Protein AF-A0A0E9QKF1-F1 (afdb_monomer_lite)

Sequence (104 aa):
MNKINFVVFLIAGLQVAGIEMWQNDYDQRLYYTCSGRDSISMITSKHDNGREDRVWDFSCKQSFDSFSECFWSPYVNWFDEESTFSCPSNYIISGNGKLSTKTI

Foldseek 3Di:
DDDDDDPPPPPVPPPPPPPPPFQDDQLDKHKDFAFQQKAWPDKDWDADPVRQAITIDTDIDGDHPDGDDDDDDPDQDDPPDDRDDDDDPPDGHGIDIDPGSHHD

InterPro domains:
  IPR026645 Dermatopontin [PF14704] (24-95)
  IPR026645 Dermatopontin [PTHR15040] (7-95)

Radius of gyration: 21.63 Å; chains: 1; bounding box: 50×71×38 Å

pLDDT: mean 84.77, std 16.86, range [34.5, 97.38]

Secondary structure (DSSP, 8-state):
----------------------SS-TTS-EEEE--TTEEEEEEEEEEETTTTEEEEEEEEEE--SS-----PPSP-S-TTS-----PPTT----EEEE-SS---

Structure (mmCIF, N/CA/C/O backbone):
data_AF-A0A0E9QKF1-F1
#
_entry.id   AF-A0A0E9QKF1-F1
#
loop_
_atom_site.group_PDB
_atom_site.id
_atom_site.type_symbol
_atom_site.label_atom_id
_atom_site.label_alt_id
_atom_site.label_comp_id
_atom_site.label_asym_id
_atom_site.label_entity_id
_atom_site.label_seq_id
_atom_site.pdbx_PDB_ins_code
_atom_site.Cartn_x
_atom_site.Cartn_y
_atom_site.Cartn_z
_atom_site.occupancy
_atom_site.B_iso_or_equiv
_atom_site.auth_seq_id
_atom_site.auth_comp_id
_atom_site.auth_asym_id
_atom_site.auth_atom_id
_atom_site.pdbx_PDB_model_num
ATOM 1 N N . MET A 1 1 ? -36.156 54.468 -19.354 1.00 34.50 1 MET A N 1
ATOM 2 C CA . MET A 1 1 ? -35.173 54.978 -18.375 1.00 34.50 1 MET A CA 1
ATOM 3 C C . MET A 1 1 ? -35.021 53.958 -17.250 1.00 34.50 1 MET A C 1
ATOM 5 O O . MET A 1 1 ? -35.939 53.769 -16.468 1.00 34.50 1 MET A O 1
ATOM 9 N N . ASN A 1 2 ? -33.901 53.235 -17.317 1.00 36.38 2 ASN A N 1
ATOM 10 C CA . ASN A 1 2 ? -33.156 52.439 -16.331 1.00 36.38 2 ASN A CA 1
ATOM 11 C C . ASN A 1 2 ? -33.919 51.674 -15.235 1.00 36.38 2 ASN A C 1
ATOM 13 O O . ASN A 1 2 ? -34.252 52.227 -14.192 1.00 36.38 2 ASN A O 1
ATOM 17 N N . LYS A 1 3 ? -34.022 50.350 -15.404 1.00 36.75 3 LYS A N 1
ATOM 18 C CA . LYS A 1 3 ? -34.072 49.412 -14.274 1.00 36.75 3 LYS A CA 1
ATOM 19 C C . LYS A 1 3 ? -32.778 48.603 -14.285 1.00 36.75 3 LYS A C 1
ATOM 21 O O . LYS A 1 3 ? -32.602 47.710 -15.105 1.00 36.75 3 LYS A O 1
ATOM 26 N N . ILE A 1 4 ? -31.840 49.015 -13.437 1.00 52.88 4 ILE A N 1
ATOM 27 C CA . ILE A 1 4 ? -30.575 48.322 -13.189 1.00 52.88 4 ILE A CA 1
ATOM 28 C C . ILE A 1 4 ? -30.926 47.040 -12.429 1.00 52.88 4 ILE A C 1
ATOM 30 O O . ILE A 1 4 ? -31.334 47.104 -11.272 1.00 52.88 4 ILE A O 1
ATOM 34 N N . ASN A 1 5 ? -30.819 45.885 -13.088 1.00 40.44 5 ASN A N 1
ATOM 35 C CA . ASN A 1 5 ? -30.940 44.592 -12.423 1.00 40.44 5 ASN A CA 1
ATOM 36 C C . ASN A 1 5 ? -29.636 44.317 -11.669 1.00 40.44 5 ASN A C 1
ATOM 38 O O . ASN A 1 5 ? -28.581 44.145 -12.279 1.00 40.44 5 ASN A O 1
ATOM 42 N N . PHE A 1 6 ? -29.720 44.302 -10.340 1.00 44.34 6 PHE A N 1
ATOM 43 C CA . PHE A 1 6 ? -28.655 43.851 -9.451 1.00 44.34 6 PHE A CA 1
ATOM 44 C C . PHE A 1 6 ? -28.316 42.392 -9.773 1.00 44.34 6 PHE A C 1
ATOM 46 O O . PHE A 1 6 ? -29.068 41.481 -9.433 1.00 44.34 6 PHE A O 1
ATOM 53 N N . VAL A 1 7 ? -27.176 42.160 -10.421 1.00 48.84 7 VAL A N 1
ATOM 54 C CA . VAL A 1 7 ? -26.583 40.824 -10.491 1.00 48.84 7 VAL A CA 1
ATOM 55 C C . VAL A 1 7 ? -25.913 40.576 -9.143 1.00 48.84 7 VAL A C 1
ATOM 57 O O . VAL A 1 7 ? -24.766 40.955 -8.920 1.00 48.84 7 VAL A O 1
ATOM 60 N N . VAL A 1 8 ? -26.657 39.989 -8.208 1.00 53.16 8 VAL A N 1
ATOM 61 C CA . VAL A 1 8 ? -26.080 39.443 -6.979 1.00 53.16 8 VAL A CA 1
ATOM 62 C C . VAL A 1 8 ? -25.383 38.142 -7.369 1.00 53.16 8 VAL A C 1
ATOM 64 O O . VAL A 1 8 ? -26.025 37.103 -7.502 1.00 53.16 8 VAL A O 1
ATOM 67 N N . PHE A 1 9 ? -24.068 38.193 -7.589 1.00 53.06 9 PHE A N 1
ATOM 68 C CA . PHE A 1 9 ? -23.253 36.981 -7.612 1.00 53.06 9 PHE A CA 1
ATOM 69 C C . PHE A 1 9 ? -23.217 36.423 -6.187 1.00 53.06 9 PHE A C 1
ATOM 71 O O . PHE A 1 9 ? -22.390 36.813 -5.365 1.00 53.06 9 PHE A O 1
ATOM 78 N N . LEU A 1 10 ? -24.149 35.517 -5.884 1.00 51.19 10 LEU A N 1
ATOM 79 C CA . LEU A 1 10 ? -24.024 34.600 -4.760 1.00 51.19 10 LEU A CA 1
ATOM 80 C C . LEU A 1 10 ? -22.860 33.664 -5.080 1.00 51.19 10 LEU A C 1
ATOM 82 O O . LEU A 1 10 ? -23.045 32.586 -5.640 1.00 51.19 10 LEU A O 1
ATOM 86 N N . ILE A 1 11 ? -21.644 34.080 -4.734 1.00 60.59 11 ILE A N 1
ATOM 87 C CA . ILE A 1 11 ? -20.534 33.146 -4.576 1.00 60.59 11 ILE A CA 1
ATOM 88 C C . ILE A 1 11 ? -20.831 32.399 -3.272 1.00 60.59 11 ILE A C 1
ATOM 90 O O . ILE A 1 11 ? -20.295 32.719 -2.214 1.00 60.59 11 ILE A O 1
ATOM 94 N N . ALA A 1 12 ? -21.794 31.473 -3.322 1.00 57.97 12 ALA A N 1
ATOM 95 C CA . ALA A 1 12 ? -21.976 30.494 -2.267 1.00 57.97 12 ALA A CA 1
ATOM 96 C C . ALA A 1 12 ? -20.635 29.774 -2.155 1.00 57.97 12 ALA A C 1
ATOM 98 O O . ALA A 1 12 ? -20.169 29.196 -3.138 1.00 57.97 12 ALA A O 1
ATOM 99 N N . GLY A 1 13 ? -19.972 29.950 -1.008 1.00 59.72 13 GLY A N 1
ATOM 100 C CA . GLY A 1 13 ? -18.620 29.472 -0.775 1.00 59.72 13 GLY A CA 1
ATOM 101 C C . GLY A 1 13 ? -18.484 28.052 -1.293 1.00 59.72 13 GLY A C 1
ATOM 102 O O . GLY A 1 13 ? -19.217 27.162 -0.865 1.00 59.72 13 GLY A O 1
ATOM 103 N N . LEU A 1 14 ? -17.580 27.867 -2.253 1.00 60.41 14 LEU A N 1
ATOM 104 C CA . LEU A 1 14 ? -17.214 26.552 -2.737 1.00 60.41 14 LEU A CA 1
ATOM 105 C C . LEU A 1 14 ? -16.513 25.871 -1.558 1.00 60.41 14 LEU A C 1
ATOM 107 O O . LEU A 1 14 ? -15.311 26.035 -1.358 1.00 60.41 14 LEU A O 1
ATOM 111 N N . GLN A 1 15 ? -17.281 25.186 -0.709 1.00 59.78 15 GLN A N 1
ATOM 112 C CA . GLN A 1 15 ? -16.723 24.193 0.189 1.00 59.78 15 GLN A CA 1
ATOM 113 C C . GLN A 1 15 ? -16.128 23.140 -0.732 1.00 59.78 15 GLN A C 1
ATOM 115 O O . GLN A 1 15 ? -16.827 22.263 -1.236 1.00 59.78 15 GLN A O 1
ATOM 120 N N . VAL A 1 16 ? -14.830 23.263 -0.998 1.00 61.31 16 VAL A N 1
ATOM 121 C CA . VAL A 1 16 ? -14.041 22.149 -1.499 1.00 61.31 16 VAL A CA 1
ATOM 122 C C . VAL A 1 16 ? -13.959 21.184 -0.322 1.00 61.31 16 VAL A C 1
ATOM 124 O O . VAL A 1 16 ? -12.996 21.186 0.440 1.00 61.31 16 VAL A O 1
ATOM 127 N N . ALA A 1 17 ? -15.036 20.432 -0.092 1.00 61.50 17 ALA A N 1
ATOM 128 C CA . ALA A 1 17 ? -14.946 19.225 0.697 1.00 61.50 17 ALA A CA 1
ATOM 129 C C . ALA A 1 17 ? -13.943 18.358 -0.063 1.00 61.50 17 ALA A C 1
ATOM 131 O O . ALA A 1 17 ? -14.183 18.013 -1.222 1.00 61.50 17 ALA A O 1
ATOM 132 N N . GLY A 1 18 ? -12.774 18.119 0.535 1.00 57.78 18 GLY A N 1
ATOM 133 C CA . GLY A 1 18 ? -11.825 17.166 -0.018 1.00 57.78 18 GLY A CA 1
ATOM 134 C C . GLY A 1 18 ? -12.583 15.866 -0.245 1.00 57.78 18 GLY A C 1
ATOM 135 O O . GLY A 1 18 ? -13.209 15.353 0.681 1.00 57.78 18 GLY A O 1
ATOM 136 N N . ILE A 1 19 ? -12.625 15.398 -1.490 1.00 61.88 19 ILE A N 1
ATOM 137 C CA . ILE A 1 19 ? -13.227 14.107 -1.792 1.00 61.88 19 ILE A CA 1
ATOM 138 C C . ILE A 1 19 ? -12.272 13.079 -1.191 1.00 61.88 19 ILE A C 1
ATOM 140 O O . ILE A 1 19 ? -11.207 12.830 -1.751 1.00 61.88 19 ILE A O 1
ATOM 144 N N . GLU A 1 20 ? -12.614 12.524 -0.031 1.00 64.75 20 GLU A N 1
ATOM 145 C CA . GLU A 1 20 ? -11.911 11.351 0.474 1.00 64.75 20 GLU A CA 1
ATOM 146 C C . GLU A 1 20 ? -12.374 10.143 -0.339 1.00 64.75 20 GLU A C 1
ATOM 148 O O . GLU A 1 20 ? -13.529 9.726 -0.251 1.00 64.75 20 GLU A O 1
ATOM 153 N N . MET A 1 21 ? -11.4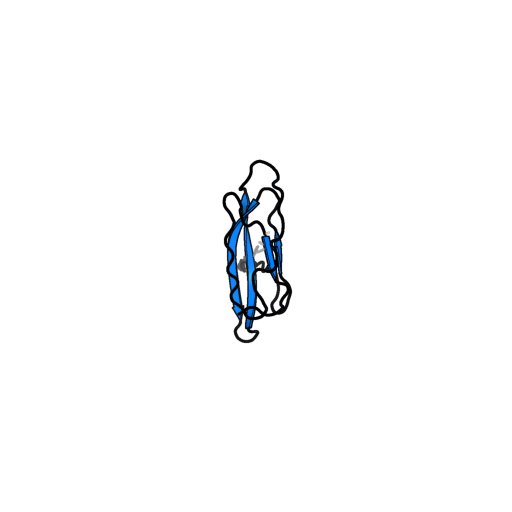86 9.617 -1.184 1.00 83.44 21 MET A N 1
ATOM 154 C CA . MET A 1 21 ? -11.771 8.461 -2.034 1.00 83.44 21 MET A CA 1
ATOM 155 C C . MET A 1 21 ? -11.260 7.187 -1.369 1.00 83.44 21 MET A C 1
ATOM 157 O O . MET A 1 21 ? -10.304 6.569 -1.827 1.00 83.44 21 MET A O 1
ATOM 161 N N . TRP A 1 22 ? -11.901 6.793 -0.270 1.00 95.56 22 TRP A N 1
ATOM 162 C CA . TRP A 1 22 ? -11.648 5.491 0.340 1.00 95.56 22 TRP A CA 1
ATOM 163 C C . TRP A 1 22 ? -11.952 4.373 -0.669 1.00 95.56 22 TRP A C 1
ATOM 165 O O . TRP A 1 22 ? -13.007 4.361 -1.301 1.00 95.56 22 TRP A O 1
ATOM 175 N N . GLN A 1 23 ? -11.021 3.434 -0.833 1.00 96.56 23 GLN A N 1
ATOM 176 C CA . GLN A 1 23 ? -11.143 2.306 -1.765 1.00 96.56 23 GLN A CA 1
ATOM 177 C C . GLN A 1 23 ? -12.013 1.171 -1.211 1.00 96.56 23 GLN A C 1
ATOM 179 O O . GLN A 1 23 ? -12.372 0.244 -1.937 1.00 96.56 23 GLN A O 1
ATOM 184 N N . ASN A 1 24 ? -12.340 1.228 0.077 1.00 94.62 24 ASN A N 1
ATOM 185 C CA . ASN A 1 24 ? -13.280 0.339 0.736 1.00 94.62 24 ASN A CA 1
ATOM 186 C C . ASN A 1 24 ? -14.034 1.086 1.838 1.00 94.62 24 ASN A C 1
ATOM 188 O O . ASN A 1 24 ? -13.496 2.011 2.445 1.00 94.62 24 ASN A O 1
ATOM 192 N N . ASP A 1 25 ? -15.238 0.611 2.142 1.00 94.31 25 ASP A N 1
ATOM 193 C CA . ASP A 1 25 ? -15.942 0.963 3.372 1.00 94.31 25 ASP A CA 1
ATOM 194 C C . ASP A 1 25 ? -15.461 0.091 4.544 1.00 94.31 25 ASP A C 1
ATOM 196 O O . ASP A 1 25 ? -14.815 -0.951 4.357 1.00 94.31 25 ASP A O 1
ATOM 200 N N . TYR A 1 26 ? -15.797 0.508 5.766 1.00 93.75 26 TYR A N 1
ATOM 201 C CA . TYR A 1 26 ? -15.629 -0.337 6.945 1.00 93.75 26 TYR A CA 1
ATOM 202 C C . TYR A 1 26 ? -16.450 -1.621 6.819 1.00 93.75 26 TYR A C 1
ATOM 204 O O . TYR A 1 26 ? -17.527 -1.633 6.222 1.00 93.75 26 TYR A O 1
ATOM 212 N N . ASP A 1 27 ? -15.957 -2.698 7.418 1.00 92.94 27 ASP A N 1
ATOM 213 C CA . ASP A 1 27 ? -16.568 -4.021 7.370 1.00 92.94 27 ASP A CA 1
ATOM 214 C C . ASP A 1 27 ? -16.750 -4.568 5.942 1.00 92.94 27 ASP A C 1
ATOM 216 O O . ASP A 1 27 ? -17.545 -5.479 5.706 1.00 92.94 27 ASP A O 1
ATOM 220 N N . GLN A 1 28 ? -15.990 -4.039 4.978 1.00 94.00 28 GLN A N 1
ATOM 221 C CA . GLN A 1 28 ? -15.959 -4.498 3.593 1.00 94.00 28 GLN A CA 1
ATOM 222 C C . GLN A 1 28 ? -14.563 -4.960 3.184 1.00 94.00 28 GLN A C 1
ATOM 224 O O . GLN A 1 28 ? -13.543 -4.618 3.790 1.00 94.00 28 GLN A O 1
ATOM 229 N N . ARG A 1 29 ? -14.532 -5.764 2.119 1.00 93.38 29 ARG A N 1
ATOM 230 C CA . ARG A 1 29 ? -13.287 -6.203 1.486 1.00 93.38 29 ARG A CA 1
ATOM 231 C C . ARG A 1 29 ? -12.590 -5.029 0.809 1.00 93.38 29 ARG A C 1
ATOM 233 O O . ARG A 1 29 ? -13.244 -4.137 0.277 1.00 93.38 29 ARG A O 1
ATOM 240 N N . LEU A 1 30 ? -11.265 -5.095 0.764 1.00 95.06 30 LEU A N 1
ATOM 241 C CA . LEU A 1 30 ? -10.435 -4.214 -0.052 1.00 95.06 30 LEU A CA 1
ATOM 242 C C . LEU A 1 30 ? -9.870 -5.017 -1.222 1.00 95.06 30 LEU A C 1
ATOM 244 O O . LEU A 1 30 ? -9.352 -6.117 -1.027 1.00 95.06 30 LEU A O 1
ATOM 248 N N . TYR A 1 31 ? -9.928 -4.454 -2.422 1.00 96.06 31 TYR A N 1
ATOM 249 C CA . TYR A 1 31 ? -9.193 -4.949 -3.580 1.00 96.06 31 TYR A CA 1
ATOM 250 C C . TYR A 1 31 ? -8.784 -3.755 -4.435 1.00 96.06 31 TYR A C 1
ATOM 252 O O . TYR A 1 31 ? -9.618 -3.165 -5.119 1.00 96.06 31 TYR A O 1
ATOM 260 N N . TYR A 1 32 ? -7.509 -3.386 -4.372 1.00 96.56 32 TYR A N 1
ATOM 261 C CA . TYR A 1 32 ? -6.983 -2.235 -5.090 1.00 96.56 32 TYR A CA 1
ATOM 262 C C . TYR A 1 32 ? -5.720 -2.593 -5.866 1.00 96.56 32 TYR A C 1
ATOM 264 O O . TYR A 1 32 ? -4.828 -3.265 -5.345 1.00 96.56 32 TYR A O 1
ATOM 272 N N . THR A 1 33 ? -5.632 -2.099 -7.101 1.00 96.94 33 THR A N 1
ATOM 273 C CA . THR A 1 33 ? -4.461 -2.230 -7.974 1.00 96.94 33 THR A CA 1
ATOM 274 C C . THR A 1 33 ? -4.229 -0.932 -8.736 1.00 96.94 33 THR A C 1
ATOM 276 O O . THR A 1 33 ? -5.162 -0.396 -9.337 1.00 96.94 33 THR A O 1
ATOM 279 N N . CYS A 1 34 ? -2.984 -0.471 -8.775 1.00 96.50 34 CYS A N 1
ATOM 280 C CA . CYS A 1 34 ? -2.540 0.561 -9.700 1.00 96.50 34 CYS A CA 1
ATOM 281 C C . CYS A 1 34 ? -2.581 0.052 -11.152 1.00 96.50 34 CYS A C 1
ATOM 283 O O . CYS A 1 34 ? -2.707 -1.146 -11.419 1.00 96.50 34 CYS A O 1
ATOM 285 N N . SER A 1 35 ? -2.478 0.974 -12.114 1.00 93.56 35 SER A N 1
ATOM 286 C CA . SER A 1 35 ? -2.364 0.598 -13.525 1.00 93.56 35 SER A CA 1
ATOM 287 C C . SER A 1 35 ? -1.067 -0.188 -13.771 1.00 93.56 35 SER A C 1
ATOM 289 O O . SER A 1 35 ? -0.101 -0.041 -13.028 1.00 93.56 35 SER A O 1
ATOM 291 N N . GLY A 1 36 ? -0.998 -0.998 -14.832 1.00 92.81 36 GLY A N 1
ATOM 292 C CA . GLY A 1 36 ? 0.141 -1.906 -15.056 1.00 92.81 36 GLY A CA 1
ATOM 293 C C . GLY A 1 36 ? 1.492 -1.245 -15.360 1.00 92.81 36 GLY A C 1
ATOM 294 O O . GLY A 1 36 ? 2.456 -1.944 -15.629 1.00 92.81 36 GLY A O 1
ATOM 295 N N . ARG A 1 37 ? 1.594 0.088 -15.358 1.00 95.19 37 ARG A N 1
ATOM 296 C CA . ARG A 1 37 ? 2.881 0.814 -15.417 1.00 95.19 37 ARG A CA 1
ATOM 297 C C . ARG A 1 37 ? 3.224 1.515 -14.107 1.00 95.19 37 ARG A C 1
ATOM 299 O O . ARG A 1 37 ? 4.310 2.083 -13.961 1.00 95.19 37 ARG A O 1
ATOM 306 N N . ASP A 1 38 ? 2.300 1.469 -13.160 1.00 96.56 38 ASP A N 1
ATOM 307 C CA . ASP A 1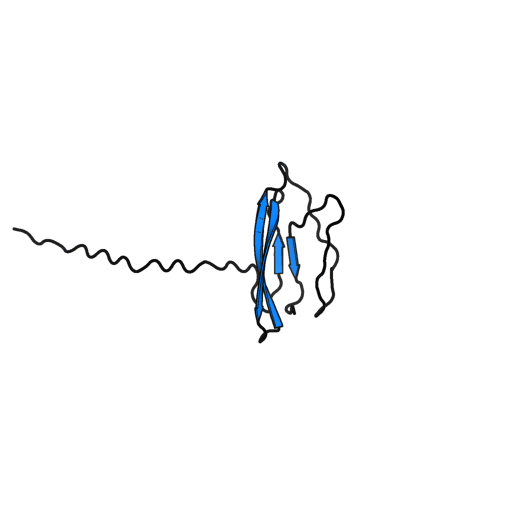 38 ? 2.332 2.254 -11.949 1.00 96.56 38 ASP A CA 1
ATOM 308 C C . ASP A 1 38 ? 2.531 1.353 -10.732 1.00 96.56 38 ASP A C 1
ATOM 310 O O . ASP A 1 38 ? 2.158 0.177 -10.701 1.00 96.56 38 ASP A O 1
ATOM 314 N N . SER A 1 39 ? 3.112 1.933 -9.693 1.00 96.69 39 SER A N 1
ATOM 315 C CA . SER A 1 39 ? 3.205 1.315 -8.378 1.00 96.69 39 SER A CA 1
ATOM 316 C C . SER A 1 39 ? 2.539 2.188 -7.331 1.00 96.69 39 SER A C 1
ATOM 318 O O . SER A 1 39 ? 2.387 3.398 -7.522 1.00 96.69 39 SER A O 1
ATOM 320 N N . ILE A 1 40 ? 2.233 1.591 -6.182 1.00 97.38 40 ILE A N 1
ATOM 321 C CA . ILE A 1 40 ? 1.779 2.341 -5.016 1.00 97.38 40 ILE A CA 1
ATOM 322 C C . ILE A 1 40 ? 2.901 3.297 -4.587 1.00 97.38 40 ILE A C 1
ATOM 324 O O . ILE A 1 40 ? 4.068 2.915 -4.472 1.00 97.38 40 ILE A O 1
ATOM 328 N N . SER A 1 41 ? 2.548 4.565 -4.407 1.00 97.25 41 SER A N 1
ATOM 329 C CA . SER A 1 41 ? 3.434 5.645 -3.968 1.00 97.25 41 SER A CA 1
ATOM 330 C C . SER A 1 41 ? 3.093 6.153 -2.572 1.00 97.25 41 SER A C 1
ATOM 332 O O . SER A 1 41 ? 3.980 6.639 -1.874 1.00 97.25 41 SER A O 1
ATOM 334 N N . MET A 1 42 ? 1.832 6.015 -2.160 1.00 96.25 42 MET A N 1
ATOM 335 C CA . MET A 1 42 ? 1.344 6.384 -0.837 1.00 96.25 42 MET A CA 1
ATOM 336 C C . MET A 1 42 ? 0.236 5.425 -0.415 1.00 96.25 42 MET A C 1
ATOM 338 O O . MET A 1 42 ? -0.574 5.008 -1.243 1.00 96.25 42 MET A O 1
ATOM 342 N N . ILE A 1 43 ? 0.213 5.108 0.877 1.00 95.56 43 ILE A N 1
ATOM 343 C CA . ILE A 1 43 ? -0.857 4.361 1.532 1.00 95.56 43 ILE A CA 1
ATOM 344 C C . ILE A 1 43 ? -1.356 5.228 2.680 1.00 95.56 43 ILE A C 1
ATOM 346 O O . ILE A 1 43 ? -0.575 5.613 3.551 1.00 95.56 43 ILE A O 1
ATOM 350 N N . THR A 1 44 ? -2.651 5.507 2.683 1.00 95.44 44 THR A N 1
ATOM 351 C CA . THR A 1 44 ? -3.342 6.204 3.765 1.00 95.44 44 THR A CA 1
ATOM 352 C C . THR A 1 44 ? -4.380 5.257 4.344 1.00 95.44 44 THR A C 1
ATOM 354 O O . THR A 1 44 ? -5.056 4.542 3.609 1.00 95.44 44 THR A O 1
ATOM 357 N N . SER A 1 45 ? -4.521 5.232 5.667 1.00 94.62 45 SER A N 1
ATOM 358 C CA . SER A 1 45 ? -5.585 4.465 6.313 1.00 94.62 45 SER A CA 1
ATOM 359 C C . SER A 1 45 ? -6.203 5.242 7.458 1.00 94.62 45 SER A C 1
ATOM 361 O O . SER A 1 45 ? -5.545 6.084 8.076 1.00 94.62 45 SER A O 1
ATOM 363 N N . LYS A 1 46 ? -7.464 4.935 7.753 1.00 94.81 46 LYS A N 1
ATOM 364 C CA . LYS A 1 46 ? -8.172 5.460 8.917 1.00 94.81 46 LYS A CA 1
ATOM 365 C C . LYS A 1 46 ? -8.815 4.318 9.686 1.00 94.81 46 LYS A C 1
ATOM 367 O O . LYS A 1 46 ? -9.686 3.626 9.162 1.00 94.81 46 LYS A O 1
ATOM 372 N N . HIS A 1 47 ? -8.387 4.157 10.934 1.00 93.94 47 HIS A N 1
ATOM 373 C CA . HIS A 1 47 ? -8.947 3.192 11.874 1.00 93.94 47 HIS A CA 1
ATOM 374 C C . HIS A 1 47 ? -10.153 3.779 12.617 1.00 93.94 47 HIS A C 1
ATOM 376 O O . HIS A 1 47 ? -10.161 4.967 12.948 1.00 93.94 47 HIS A O 1
ATOM 382 N N . ASP A 1 48 ? -11.156 2.947 12.883 1.00 94.25 48 ASP A N 1
ATOM 383 C CA . ASP A 1 48 ? -12.300 3.265 13.738 1.00 94.25 48 ASP A CA 1
ATOM 384 C C . ASP A 1 48 ? -12.395 2.242 14.873 1.00 94.25 48 ASP A C 1
ATOM 386 O O . ASP A 1 48 ? -12.770 1.100 14.632 1.00 94.25 48 ASP A O 1
ATOM 390 N N . ASN A 1 49 ? -12.115 2.655 16.114 1.00 91.88 49 ASN A N 1
ATOM 391 C CA . ASN A 1 49 ? -12.134 1.751 17.276 1.00 91.88 49 ASN A CA 1
ATOM 392 C C . ASN A 1 49 ? -13.538 1.199 17.611 1.00 91.88 49 ASN A C 1
ATOM 394 O O . ASN A 1 49 ? -13.692 0.263 18.383 1.00 91.88 49 ASN A O 1
ATOM 398 N N . GLY A 1 50 ? -14.614 1.810 17.102 1.00 92.50 50 GLY A N 1
ATOM 399 C CA . GLY A 1 50 ? -15.959 1.259 17.294 1.00 92.50 50 GLY A CA 1
ATOM 400 C C . GLY A 1 50 ? -16.166 -0.009 16.466 1.00 92.50 50 GLY A C 1
ATOM 401 O O . GLY A 1 50 ? -16.814 -0.956 16.911 1.00 92.50 50 GLY A O 1
ATOM 402 N N . ARG A 1 51 ? -15.616 -0.010 15.250 1.00 90.75 51 ARG A N 1
ATOM 403 C CA . ARG A 1 51 ? -15.670 -1.134 14.316 1.00 90.75 51 ARG A CA 1
ATOM 404 C C . ARG A 1 51 ? -14.461 -2.052 14.421 1.00 90.75 51 ARG A C 1
ATOM 406 O O . ARG A 1 51 ? -14.601 -3.201 14.021 1.00 90.75 51 ARG A O 1
ATOM 413 N N . GLU A 1 52 ? -13.332 -1.586 14.945 1.00 91.12 52 GLU A N 1
ATOM 414 C CA . GLU A 1 52 ? -12.041 -2.287 14.889 1.00 91.12 52 GLU A CA 1
ATOM 415 C C . GLU A 1 52 ? -11.711 -2.688 13.434 1.00 91.12 52 GLU A C 1
ATOM 417 O O . GLU A 1 52 ? -11.463 -3.848 13.091 1.00 91.12 52 GLU A O 1
ATOM 422 N N . ASP A 1 53 ? -11.854 -1.707 12.533 1.00 93.00 53 ASP A N 1
ATOM 423 C CA . ASP A 1 53 ? -11.571 -1.860 11.108 1.00 93.00 53 ASP A CA 1
ATOM 424 C C . ASP A 1 53 ? -10.974 -0.584 10.499 1.00 93.00 53 ASP A C 1
ATOM 426 O O . ASP A 1 53 ? -11.105 0.527 11.031 1.00 93.00 53 ASP A O 1
ATOM 430 N N . ARG A 1 54 ? -10.320 -0.752 9.347 1.00 93.75 54 ARG A N 1
ATOM 431 C CA . ARG A 1 54 ? -9.663 0.313 8.589 1.00 93.75 54 ARG A CA 1
ATOM 432 C C . ARG A 1 54 ? -10.263 0.473 7.195 1.00 93.75 54 ARG A C 1
ATOM 434 O O . ARG A 1 54 ? -10.464 -0.503 6.462 1.00 93.75 54 ARG A O 1
ATOM 441 N N . VAL A 1 55 ? -10.447 1.731 6.808 1.00 95.25 55 VAL A N 1
ATOM 442 C CA . VAL A 1 55 ? -10.619 2.148 5.410 1.00 95.25 55 VAL A CA 1
ATOM 443 C C . VAL A 1 55 ? -9.277 2.590 4.841 1.00 95.25 55 VAL A C 1
ATOM 445 O O . VAL A 1 55 ? -8.435 3.122 5.574 1.00 95.25 55 VAL A O 1
ATOM 448 N N . TRP A 1 56 ? -9.067 2.334 3.553 1.00 96.12 56 TRP A N 1
ATOM 449 C CA . TRP A 1 56 ? -7.774 2.500 2.894 1.00 96.12 56 TRP A CA 1
ATOM 450 C C . TRP A 1 56 ?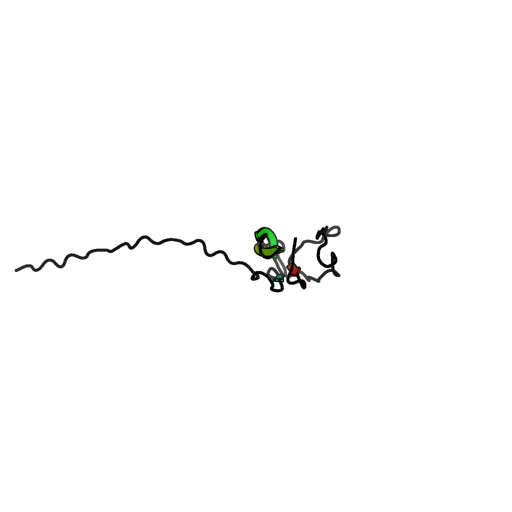 -7.881 3.374 1.652 1.00 96.12 56 TRP A C 1
ATOM 452 O O . TRP A 1 56 ? -8.845 3.275 0.898 1.00 96.12 56 TRP A O 1
ATOM 462 N N . ASP A 1 57 ? -6.876 4.212 1.436 1.00 96.62 57 ASP A N 1
ATOM 463 C CA . ASP A 1 57 ? -6.693 4.986 0.215 1.00 96.62 57 ASP A CA 1
ATOM 464 C C . ASP A 1 57 ? -5.250 4.856 -0.281 1.00 96.62 57 ASP A C 1
ATOM 466 O O . ASP A 1 57 ? -4.310 4.657 0.498 1.00 96.62 57 ASP A O 1
ATOM 470 N N . PHE A 1 58 ? -5.083 4.934 -1.596 1.00 96.38 58 PHE A N 1
ATOM 471 C CA . PHE A 1 58 ? -3.833 4.650 -2.280 1.00 96.38 58 PHE A CA 1
ATOM 472 C C . PHE A 1 58 ? -3.569 5.688 -3.358 1.00 96.38 58 PHE A C 1
ATOM 474 O O . PHE A 1 58 ? -4.435 6.037 -4.156 1.00 96.38 58 PHE A O 1
ATOM 481 N N . SER A 1 59 ? -2.318 6.129 -3.432 1.00 96.88 59 SER A N 1
ATOM 482 C CA . SER A 1 59 ? -1.821 6.875 -4.584 1.00 96.88 59 SER A CA 1
ATOM 483 C C . SER A 1 59 ? -0.920 5.989 -5.428 1.00 96.88 59 SER A C 1
ATOM 485 O O . SER A 1 59 ? -0.144 5.192 -4.899 1.00 96.88 59 SER A O 1
ATOM 487 N N . CYS A 1 60 ? -0.998 6.171 -6.743 1.00 97.06 60 CYS A N 1
ATOM 488 C CA . CYS A 1 60 ? -0.146 5.502 -7.717 1.00 97.06 60 CYS A CA 1
ATOM 489 C C . CYS A 1 60 ? 0.845 6.496 -8.327 1.00 97.06 60 CYS A C 1
ATOM 491 O O . CYS A 1 60 ? 0.570 7.694 -8.424 1.00 97.06 60 CYS A O 1
ATOM 493 N N . LYS A 1 61 ? 2.007 6.005 -8.754 1.00 96.88 61 LYS A N 1
ATOM 494 C CA . LYS A 1 61 ? 2.955 6.752 -9.588 1.00 96.88 61 LYS A CA 1
ATOM 495 C C . LYS A 1 61 ? 3.486 5.854 -10.693 1.00 96.88 61 LYS A C 1
ATOM 497 O O . LYS A 1 61 ? 3.659 4.659 -10.458 1.00 96.88 61 LYS A O 1
ATOM 502 N N . GLN A 1 62 ? 3.804 6.436 -11.844 1.00 96.81 62 GLN A N 1
ATOM 503 C CA . GLN A 1 62 ? 4.474 5.700 -12.909 1.00 96.81 62 GLN A CA 1
ATOM 504 C C . GLN A 1 62 ? 5.855 5.243 -12.437 1.00 96.81 62 GLN A C 1
ATOM 506 O O . GLN A 1 62 ? 6.674 6.054 -12.002 1.00 96.81 62 GLN A O 1
ATOM 511 N N . SER A 1 63 ? 6.087 3.936 -12.524 1.00 95.19 63 SER A N 1
ATOM 512 C CA . SER A 1 63 ? 7.332 3.288 -12.099 1.00 95.19 63 SER A CA 1
ATOM 513 C C . SER A 1 63 ? 8.018 2.538 -13.240 1.00 95.19 63 SER A C 1
ATOM 515 O O . SER A 1 63 ? 9.194 2.204 -13.119 1.00 95.19 63 SER A O 1
ATOM 517 N N . PHE A 1 64 ? 7.312 2.309 -14.353 1.00 93.56 64 PHE A N 1
ATOM 518 C CA . PHE A 1 64 ? 7.829 1.617 -15.529 1.00 93.56 64 PHE A CA 1
ATOM 519 C C . PHE A 1 64 ? 7.445 2.343 -16.828 1.00 93.56 64 PHE A C 1
ATOM 521 O O . PHE A 1 64 ? 6.371 2.941 -16.946 1.00 93.56 64 PHE A O 1
ATOM 528 N N . ASP A 1 65 ? 8.317 2.256 -17.834 1.00 93.19 65 ASP A N 1
ATOM 529 C CA . ASP A 1 65 ? 8.060 2.802 -19.177 1.00 93.19 65 ASP A CA 1
ATOM 530 C C . ASP A 1 65 ? 7.103 1.918 -19.993 1.00 93.19 65 ASP A C 1
ATOM 532 O O . ASP A 1 65 ? 6.376 2.391 -20.869 1.00 93.19 65 ASP A O 1
ATOM 536 N N . SER A 1 66 ? 7.075 0.623 -19.676 1.00 91.69 66 SER A N 1
ATOM 537 C CA . SER A 1 66 ? 6.240 -0.393 -20.317 1.00 91.69 66 SER A CA 1
ATOM 538 C C . SER A 1 66 ? 5.402 -1.141 -19.284 1.00 91.69 66 SER A C 1
ATOM 540 O O . SER A 1 66 ? 5.634 -1.022 -18.082 1.00 91.69 66 SER A O 1
ATOM 542 N N . PHE A 1 67 ? 4.381 -1.857 -19.757 1.00 89.06 67 PHE A N 1
ATOM 543 C CA . PHE A 1 67 ? 3.505 -2.647 -18.896 1.00 89.06 67 PHE A CA 1
ATOM 544 C C . PHE A 1 67 ? 4.315 -3.730 -18.173 1.00 89.06 67 PHE A C 1
ATOM 546 O O . PHE A 1 67 ? 5.070 -4.459 -18.816 1.00 89.06 67 PHE A O 1
ATOM 553 N N . SER A 1 68 ? 4.150 -3.839 -16.859 1.00 87.75 68 SER A N 1
ATOM 554 C CA . SER A 1 68 ? 4.750 -4.882 -16.036 1.00 87.75 68 SER A CA 1
ATOM 555 C C . SER A 1 68 ? 3.702 -5.913 -15.623 1.00 87.75 68 SER A C 1
ATOM 557 O O . SER A 1 68 ? 2.538 -5.601 -15.366 1.00 87.75 68 SER A O 1
ATOM 559 N N . GLU A 1 69 ? 4.114 -7.177 -15.572 1.00 89.25 69 GLU A N 1
ATOM 560 C CA . GLU A 1 69 ? 3.264 -8.242 -15.049 1.00 89.25 69 GLU A CA 1
ATOM 561 C C . GLU A 1 69 ? 3.241 -8.176 -13.519 1.00 89.25 69 GLU A C 1
ATOM 563 O O . GLU A 1 69 ? 4.283 -8.159 -12.863 1.00 89.25 69 GLU A O 1
ATOM 568 N N . CYS A 1 70 ? 2.037 -8.140 -12.950 1.00 91.62 70 CYS A N 1
ATOM 569 C CA . CYS A 1 70 ? 1.813 -8.164 -11.509 1.00 91.62 70 CYS A CA 1
ATOM 570 C C . CYS A 1 70 ? 1.175 -9.493 -11.099 1.00 91.62 70 CYS A C 1
ATOM 572 O O . CYS A 1 70 ? 0.365 -10.059 -11.833 1.00 91.62 70 CYS A O 1
ATOM 574 N N . PHE A 1 71 ? 1.487 -9.956 -9.890 1.00 93.50 71 PHE A N 1
ATOM 575 C CA . PHE A 1 71 ? 0.822 -11.095 -9.266 1.00 93.50 71 PHE A CA 1
ATOM 576 C C . PHE A 1 71 ? 0.524 -10.807 -7.799 1.00 93.50 71 PHE A C 1
ATOM 578 O O . PHE A 1 71 ? 1.236 -10.056 -7.132 1.00 93.50 71 PHE A O 1
ATOM 585 N N . TRP A 1 72 ? -0.537 -11.431 -7.297 1.00 95.00 72 TRP A N 1
ATOM 586 C CA . TRP A 1 72 ? -0.858 -11.412 -5.878 1.00 95.00 72 TRP A CA 1
ATOM 587 C C . TRP A 1 72 ? 0.064 -12.369 -5.126 1.00 95.00 72 TRP A C 1
ATOM 589 O O . TRP A 1 72 ? 0.286 -13.501 -5.562 1.00 95.00 72 TRP A O 1
ATOM 599 N N . SER A 1 73 ? 0.592 -11.926 -3.986 1.00 94.06 73 SER A N 1
ATOM 600 C CA . SER A 1 73 ? 1.225 -12.838 -3.038 1.00 94.06 73 SER A CA 1
ATOM 601 C C . SER A 1 73 ? 0.192 -13.830 -2.480 1.00 94.06 73 SER A C 1
ATOM 603 O O . SER A 1 73 ? -1.016 -13.581 -2.547 1.00 94.06 73 SER A O 1
ATOM 605 N N . PRO A 1 74 ? 0.636 -14.928 -1.847 1.00 93.94 74 PRO A N 1
ATOM 606 C CA . PRO A 1 74 ? -0.195 -15.637 -0.878 1.00 93.94 74 PRO A CA 1
ATOM 607 C C . PRO A 1 74 ? -0.674 -14.696 0.244 1.00 93.94 74 PRO A C 1
ATOM 609 O O . PRO A 1 74 ? -0.197 -13.562 0.366 1.00 93.94 74 PRO A O 1
ATOM 612 N N . TYR A 1 75 ? -1.591 -15.177 1.088 1.00 93.25 75 TYR A N 1
ATOM 613 C CA . TYR A 1 75 ? -2.004 -14.442 2.287 1.00 93.25 75 TYR A CA 1
ATOM 614 C C . TYR A 1 75 ? -0.792 -14.097 3.156 1.00 93.25 75 TYR A C 1
ATOM 616 O O . TYR A 1 75 ? 0.035 -14.960 3.446 1.00 93.25 75 TYR A O 1
ATOM 624 N N . VAL A 1 76 ? -0.691 -12.821 3.528 1.00 94.38 76 VAL A N 1
ATOM 625 C CA . VAL A 1 76 ? 0.446 -12.271 4.282 1.00 94.38 76 VAL A CA 1
ATOM 626 C C . VAL A 1 76 ? 0.301 -12.518 5.786 1.00 94.38 76 VAL A C 1
ATOM 628 O O . VAL A 1 76 ? 1.303 -12.687 6.471 1.00 94.38 76 VAL A O 1
ATOM 631 N N . ASN A 1 77 ? -0.930 -12.560 6.292 1.00 91.19 77 ASN A N 1
ATOM 632 C CA . ASN A 1 77 ? -1.270 -12.741 7.702 1.00 91.19 77 ASN A CA 1
ATOM 633 C C . ASN A 1 77 ? -2.624 -13.459 7.852 1.00 91.19 77 ASN A C 1
ATOM 635 O O . ASN A 1 77 ? -3.367 -13.609 6.872 1.00 91.19 77 ASN A O 1
ATOM 639 N N . TRP A 1 78 ? -2.953 -13.874 9.079 1.00 90.06 78 TRP A N 1
ATOM 640 C CA . TRP A 1 78 ? -4.30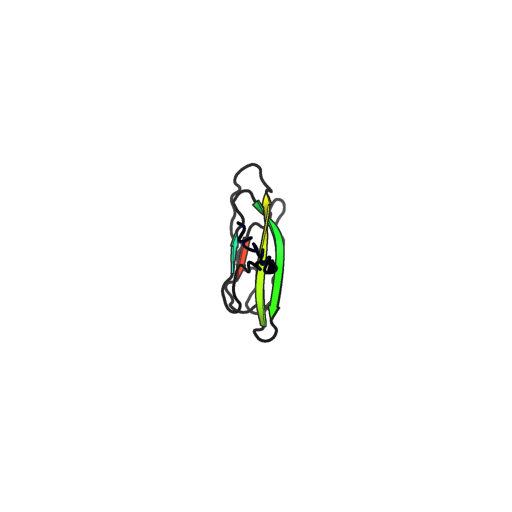0 -14.313 9.445 1.00 90.06 78 TRP A CA 1
ATOM 641 C C . TRP A 1 78 ? -5.186 -13.204 10.011 1.00 90.06 78 TRP A C 1
ATOM 643 O O . TRP A 1 78 ? -4.792 -12.044 10.116 1.00 90.06 78 TRP A O 1
ATOM 653 N N . PHE A 1 79 ? -6.455 -13.553 10.253 1.00 86.50 79 PHE A N 1
ATOM 654 C CA . PHE A 1 79 ? -7.431 -12.650 10.856 1.00 86.50 79 PHE A CA 1
ATOM 655 C C . PHE A 1 79 ? -6.902 -12.129 12.196 1.00 86.50 79 PHE A C 1
ATOM 657 O O . PHE A 1 79 ? -6.362 -12.906 12.978 1.00 86.50 79 PHE A O 1
ATOM 664 N N . ASP A 1 80 ? -7.085 -10.831 12.442 1.00 82.56 80 ASP A N 1
ATOM 665 C CA . ASP A 1 80 ? -6.696 -10.147 13.683 1.00 82.56 80 ASP A CA 1
ATOM 666 C C . ASP A 1 80 ? -5.183 -10.176 13.999 1.00 82.56 80 ASP A C 1
ATOM 668 O O . ASP A 1 80 ? -4.771 -9.985 15.143 1.00 82.56 80 ASP A O 1
ATOM 672 N N . GLU A 1 81 ? -4.341 -10.365 12.978 1.00 86.62 81 GLU A N 1
ATOM 673 C CA . GLU A 1 81 ? -2.879 -10.285 13.076 1.00 86.62 81 GLU A CA 1
ATOM 674 C C . GLU A 1 81 ? -2.314 -9.058 12.348 1.00 86.62 81 GLU A C 1
ATOM 676 O O . GLU A 1 81 ? -2.918 -8.524 11.415 1.00 86.62 81 GLU A O 1
ATOM 681 N N . GLU A 1 82 ? -1.102 -8.642 12.721 1.00 86.56 82 GLU A N 1
ATOM 682 C CA . GLU A 1 82 ? -0.374 -7.579 12.023 1.00 86.56 82 GLU A CA 1
ATOM 683 C C . GLU A 1 82 ? -0.011 -7.996 10.585 1.00 86.56 82 GLU A C 1
ATOM 685 O O . GLU A 1 82 ? 0.510 -9.085 10.341 1.00 86.56 82 GLU A O 1
ATOM 690 N N . SER A 1 83 ? -0.256 -7.113 9.612 1.00 88.19 83 SER A N 1
ATOM 691 C CA . SER A 1 83 ? 0.112 -7.336 8.212 1.00 88.19 83 SER A CA 1
ATOM 692 C C . SER A 1 83 ? 1.485 -6.728 7.895 1.00 88.19 83 SER A C 1
ATOM 694 O O . SER A 1 83 ? 1.593 -5.523 7.649 1.00 88.19 83 SER A O 1
ATOM 696 N N . THR A 1 84 ? 2.536 -7.549 7.845 1.00 91.50 84 THR A N 1
ATOM 697 C CA . THR A 1 84 ? 3.889 -7.120 7.442 1.00 91.50 84 THR A CA 1
ATOM 698 C C . THR A 1 84 ? 4.302 -7.794 6.135 1.00 91.50 84 THR A C 1
ATOM 700 O O . THR A 1 84 ? 4.342 -9.018 6.049 1.00 91.50 84 THR A O 1
ATOM 703 N N . PHE A 1 85 ? 4.671 -7.011 5.118 1.00 93.12 85 PHE A N 1
ATOM 704 C CA . PHE A 1 85 ? 5.161 -7.540 3.844 1.00 93.12 85 PHE A CA 1
ATOM 705 C C . PHE A 1 85 ? 6.351 -6.738 3.317 1.00 93.12 85 PHE A C 1
ATOM 707 O O . PHE A 1 85 ? 6.322 -5.508 3.299 1.00 93.12 85 PHE A O 1
ATOM 714 N N . SER A 1 86 ? 7.361 -7.452 2.821 1.00 94.44 86 SER A N 1
ATOM 715 C CA . SER A 1 86 ? 8.524 -6.881 2.142 1.00 94.44 86 SER A CA 1
ATOM 716 C C . SER A 1 86 ? 8.670 -7.520 0.769 1.00 94.44 86 SER A C 1
ATOM 718 O O . SER A 1 86 ? 8.738 -8.744 0.652 1.00 94.44 86 SER A O 1
ATOM 720 N N . CYS A 1 87 ? 8.749 -6.694 -0.273 1.00 92.50 87 CYS A N 1
ATOM 721 C CA . CYS A 1 87 ? 9.019 -7.181 -1.621 1.00 92.50 87 CYS A CA 1
ATOM 722 C C . CYS A 1 87 ? 10.395 -7.866 -1.695 1.00 92.50 87 CYS A C 1
ATOM 724 O O . CYS A 1 87 ? 11.368 -7.332 -1.153 1.00 92.50 87 CYS A O 1
ATOM 726 N N . PRO A 1 88 ? 10.519 -8.995 -2.418 1.00 92.56 88 PRO A N 1
ATOM 727 C CA . PRO A 1 88 ? 11.822 -9.515 -2.812 1.00 92.56 88 PRO A CA 1
ATOM 728 C C . PRO A 1 88 ? 12.588 -8.501 -3.675 1.00 92.56 88 PRO A C 1
ATOM 730 O O . PRO A 1 88 ? 12.010 -7.556 -4.220 1.00 92.56 88 PRO A O 1
ATOM 733 N N . SER A 1 89 ? 13.894 -8.713 -3.847 1.00 94.06 89 SER A N 1
ATOM 734 C CA . SER A 1 89 ? 14.714 -7.859 -4.713 1.00 94.06 89 SER A CA 1
ATOM 735 C C .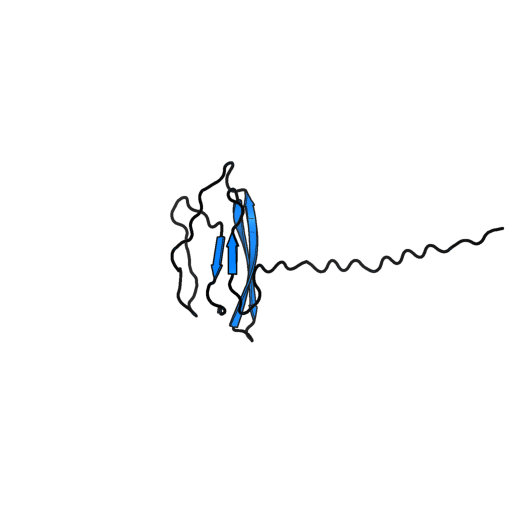 SER A 1 89 ? 14.118 -7.749 -6.118 1.00 94.06 89 SER A C 1
ATOM 737 O O . SER A 1 89 ? 13.753 -8.758 -6.718 1.00 94.06 89 SER A O 1
ATOM 739 N N . ASN A 1 90 ? 14.079 -6.524 -6.647 1.00 89.88 90 ASN A N 1
ATOM 740 C CA . ASN A 1 90 ? 13.532 -6.172 -7.965 1.00 89.88 90 ASN A CA 1
ATOM 741 C C . ASN A 1 90 ? 12.001 -6.277 -8.108 1.00 89.88 90 ASN A C 1
ATOM 743 O O . ASN A 1 90 ? 11.500 -6.218 -9.227 1.00 89.88 90 ASN A O 1
ATOM 747 N N . TYR A 1 91 ? 11.255 -6.378 -7.005 1.00 93.62 91 TYR A N 1
ATOM 748 C CA . TYR A 1 91 ? 9.793 -6.281 -7.007 1.00 93.62 91 TYR A CA 1
ATOM 749 C C . TYR A 1 91 ? 9.314 -4.968 -6.389 1.00 93.62 91 TYR A C 1
ATOM 751 O O . TYR A 1 91 ? 10.000 -4.362 -5.565 1.00 93.62 91 TYR A O 1
ATOM 759 N N . ILE A 1 92 ? 8.109 -4.545 -6.773 1.00 94.31 92 ILE A N 1
ATOM 760 C CA . ILE A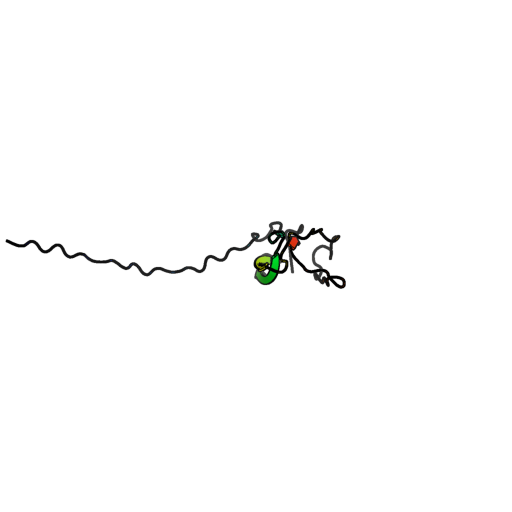 1 92 ? 7.429 -3.373 -6.220 1.00 94.31 92 ILE A CA 1
ATOM 761 C C . ILE A 1 92 ? 5.974 -3.712 -5.896 1.00 94.31 92 ILE A C 1
ATOM 763 O O . ILE A 1 92 ? 5.379 -4.590 -6.520 1.00 94.31 92 ILE A O 1
ATOM 767 N N . ILE A 1 93 ? 5.389 -3.004 -4.932 1.00 96.38 93 ILE A N 1
ATOM 768 C CA . ILE A 1 93 ? 3.975 -3.154 -4.588 1.00 96.38 93 ILE A CA 1
ATOM 769 C C . ILE A 1 93 ? 3.139 -2.304 -5.551 1.00 96.38 93 ILE A C 1
ATOM 771 O O . ILE A 1 93 ? 3.310 -1.087 -5.629 1.00 96.38 93 ILE A O 1
ATOM 775 N N . SER A 1 94 ? 2.220 -2.944 -6.272 1.00 96.75 94 SER A N 1
ATOM 776 C CA . SER A 1 94 ? 1.254 -2.276 -7.160 1.00 96.75 94 SER A CA 1
ATOM 777 C C . SER A 1 94 ? -0.205 -2.496 -6.727 1.00 96.75 94 SER A C 1
ATOM 779 O O . SER A 1 94 ? -1.112 -1.870 -7.258 1.00 96.75 94 SER A O 1
ATOM 781 N N . GLY A 1 95 ? -0.459 -3.324 -5.709 1.00 96.44 95 GLY A N 1
ATOM 782 C CA . GLY A 1 95 ? -1.806 -3.557 -5.195 1.00 96.44 95 GLY A CA 1
ATOM 783 C C . GLY A 1 95 ? -1.829 -3.970 -3.729 1.00 96.44 95 GLY A C 1
ATOM 784 O O . GLY A 1 95 ? -0.809 -4.368 -3.167 1.00 96.44 95 GLY A O 1
ATOM 785 N N . ASN A 1 96 ? -3.006 -3.858 -3.119 1.00 96.06 96 ASN A N 1
ATOM 786 C CA . ASN A 1 96 ? -3.293 -4.313 -1.762 1.00 96.06 96 ASN A CA 1
ATOM 787 C C . ASN A 1 96 ? -4.713 -4.903 -1.714 1.00 96.06 96 ASN A C 1
ATOM 789 O O . ASN A 1 96 ? -5.631 -4.389 -2.358 1.00 96.06 96 ASN A O 1
ATOM 793 N N . GLY A 1 97 ? -4.879 -6.003 -0.980 1.00 94.94 97 GLY A N 1
ATOM 794 C CA . GLY A 1 97 ? -6.152 -6.687 -0.827 1.00 94.94 97 GLY A CA 1
ATOM 795 C C . GLY A 1 97 ? -6.390 -7.131 0.613 1.00 94.94 97 GLY A C 1
ATOM 796 O O . GLY A 1 97 ? -5.481 -7.614 1.284 1.00 94.94 97 GLY A O 1
ATOM 797 N N . LYS A 1 98 ? -7.644 -7.015 1.056 1.00 91.75 98 LYS A N 1
ATOM 798 C CA . LYS A 1 98 ? -8.142 -7.474 2.357 1.00 91.75 98 LYS A CA 1
ATOM 799 C C . LYS A 1 98 ? -9.379 -8.339 2.139 1.00 91.75 98 LYS A C 1
ATOM 801 O O . LYS A 1 98 ? -10.382 -7.862 1.608 1.00 91.75 98 LYS A O 1
ATOM 806 N N . LEU A 1 99 ? -9.330 -9.595 2.587 1.00 86.69 99 LEU A N 1
ATOM 807 C CA . LEU A 1 99 ? -10.506 -10.478 2.590 1.00 86.69 99 LEU A CA 1
ATOM 808 C C . LEU A 1 99 ? -11.334 -10.394 3.872 1.00 86.69 99 LEU A C 1
ATOM 810 O O . LEU A 1 99 ? -12.540 -10.645 3.821 1.00 86.69 99 LEU A O 1
ATOM 814 N N . SER A 1 100 ? -10.684 -10.077 4.992 1.00 82.31 100 SER A N 1
ATOM 815 C CA . SER A 1 100 ? -11.339 -9.840 6.277 1.00 82.31 100 SER A CA 1
ATOM 816 C C . SER A 1 100 ? -12.193 -8.579 6.222 1.00 82.31 100 SER A C 1
ATOM 818 O O . SER A 1 100 ? -11.835 -7.614 5.557 1.00 82.31 100 SER A O 1
ATOM 820 N N . THR A 1 101 ? -13.300 -8.557 6.951 1.00 80.56 101 THR A N 1
ATOM 821 C CA . THR A 1 101 ? -14.058 -7.325 7.209 1.00 80.56 101 THR A CA 1
ATOM 822 C C . THR A 1 101 ? -13.545 -6.598 8.457 1.00 80.56 101 THR A C 1
ATOM 824 O O . THR A 1 101 ? -14.046 -5.541 8.792 1.00 80.56 101 THR A O 1
ATOM 827 N N . LYS A 1 102 ? -12.541 -7.138 9.152 1.00 78.56 102 LYS A N 1
ATOM 828 C CA . LYS A 1 102 ? -11.903 -6.518 10.321 1.00 78.56 102 LYS A CA 1
ATOM 829 C C . LYS A 1 102 ? -10.422 -6.277 10.073 1.00 78.56 102 LYS A C 1
ATOM 831 O O . LYS A 1 102 ? -9.774 -7.051 9.357 1.00 78.56 102 LYS A O 1
ATOM 836 N N . THR A 1 103 ? -9.885 -5.202 10.635 1.00 74.62 103 THR A N 1
ATOM 837 C CA . THR A 1 103 ? -8.455 -4.877 10.602 1.00 74.62 103 THR A CA 1
ATOM 838 C C . THR A 1 103 ? -8.115 -4.016 11.802 1.00 74.62 103 THR A C 1
ATOM 840 O O . THR A 1 103 ? -8.592 -2.887 11.897 1.00 74.62 103 THR A O 1
ATOM 843 N N . ILE A 1 104 ? -7.261 -4.555 12.667 1.00 61.81 104 ILE A N 1
ATOM 844 C CA . ILE A 1 104 ? -6.732 -3.882 13.856 1.00 61.81 104 ILE A CA 1
ATOM 845 C C . ILE A 1 104 ? -5.610 -2.913 13.442 1.00 61.81 104 ILE A C 1
ATOM 847 O O . ILE A 1 104 ? -4.891 -3.193 12.459 1.00 61.81 104 ILE A O 1
#

Organism: Anguilla anguilla (NCBI:txid7936)